Protein AF-A0A1W0VVY4-F1 (afdb_monomer)

pLDDT: mean 79.9, std 22.39, range [35.25, 98.44]

Organism: Sorghum bicolor (NCBI:txid4558)

Solvent-accessible surface area (backbone atoms only — not comparable to full-atom values): 7361 Å² total; per-residue (Å²): 143,82,83,83,89,84,80,91,79,93,81,80,85,81,74,81,81,76,71,79,76,72,82,81,82,67,79,64,72,78,71,79,86,64,50,77,65,40,47,51,32,36,49,55,25,51,52,51,43,51,53,52,48,52,56,53,73,73,50,52,73,67,59,53,50,46,54,27,50,75,69,72,40,50,92,72,63,43,84,92,48,42,68,48,37,52,50,26,55,41,36,74,76,35,56,52,41,92,82,72,56,80,62,49,68,63,26,41,60,71,49,63,81,73,116

Sequence (115 aa):
MEDAGEKIDVGEKITPSISPANPQQQQRKKRKDFTPAEWRAAMVFIWAAIDDYREYAAMTEEEVEEEYRRAGKIDKYDPEMELKKRYARVAKKHPPPDGYDPKLEEYLKLIEDED

Secondary structure (DSSP, 8-state):
------------------PPP-GGG----------HHHHHHHHHHHHHHHHHHHHHHHS-HHHHHHHHHHTT-GGG--HHHHHHHHHHHHHHHSPPPTTS-TTHHHHHHTTGGG-

Mean predicted aligned error: 13.15 Å

Foldseek 3Di:
DDDDDDDDDDDDDDDPPPPPPDPPPPPPVPQPPDDPVLVVLQVQLVVLLVVLVVVVVVDDPVVVCVVCVVVVNNVLDDPVLVSLLSSLVSCVVRPHDPPPDPCSVVSVVSCPVVD

Structure (mmCIF, N/CA/C/O backbone):
data_AF-A0A1W0VVY4-F1
#
_entry.id   AF-A0A1W0VVY4-F1
#
loop_
_atom_site.group_PDB
_atom_site.id
_atom_site.type_symbol
_atom_site.label_atom_id
_atom_site.label_alt_id
_atom_site.label_comp_id
_atom_site.label_asym_id
_atom_site.label_entity_id
_atom_site.label_seq_id
_atom_site.pdbx_PDB_ins_code
_atom_site.Cartn_x
_atom_site.Cartn_y
_atom_site.Cartn_z
_atom_site.occupancy
_atom_site.B_iso_or_equiv
_atom_site.auth_seq_id
_atom_site.auth_comp_id
_atom_site.auth_asym_id
_atom_site.auth_atom_id
_atom_site.pdbx_PDB_model_num
ATOM 1 N N . MET A 1 1 ? -39.726 48.100 -53.251 1.00 46.91 1 MET A N 1
ATOM 2 C CA . MET A 1 1 ? -39.598 47.200 -54.411 1.00 46.91 1 MET A CA 1
ATOM 3 C C . MET A 1 1 ? -38.268 47.548 -55.045 1.00 46.91 1 MET A C 1
ATOM 5 O O . MET A 1 1 ? -38.233 48.444 -55.866 1.00 46.91 1 MET A O 1
ATOM 9 N N . GLU A 1 2 ? -37.199 46.945 -54.531 1.00 41.66 2 GLU A N 1
ATOM 10 C CA . GLU A 1 2 ? -35.780 47.076 -54.923 1.00 41.66 2 GLU A CA 1
ATOM 11 C C . GLU A 1 2 ? -35.182 45.743 -54.430 1.00 41.66 2 GLU A C 1
ATOM 13 O O . GLU A 1 2 ? -35.354 45.416 -53.257 1.00 41.66 2 GLU A O 1
ATOM 18 N N . ASP A 1 3 ? -34.940 44.729 -55.255 1.00 37.66 3 ASP A N 1
ATOM 19 C CA . ASP A 1 3 ? -33.958 44.514 -56.330 1.00 37.66 3 ASP A CA 1
ATOM 20 C C . ASP A 1 3 ? -32.483 44.442 -55.904 1.00 37.66 3 ASP A C 1
ATOM 22 O O . ASP A 1 3 ? -31.960 45.323 -55.231 1.00 37.66 3 ASP A O 1
ATOM 26 N N . ALA A 1 4 ? -31.881 43.356 -56.400 1.00 41.38 4 ALA A N 1
ATOM 27 C CA . ALA A 1 4 ? -30.476 43.011 -56.586 1.00 41.38 4 ALA A CA 1
ATOM 28 C C . ALA A 1 4 ? -29.551 42.854 -55.368 1.00 41.38 4 ALA A C 1
ATOM 30 O O . ALA A 1 4 ? -29.258 43.767 -54.606 1.00 41.38 4 ALA A O 1
ATOM 31 N N . GLY A 1 5 ? -29.029 41.629 -55.264 1.00 38.78 5 GLY A N 1
ATOM 32 C CA . GLY A 1 5 ? -28.006 41.229 -54.316 1.00 38.78 5 GLY A CA 1
ATOM 33 C C . GLY A 1 5 ? -26.614 41.766 -54.631 1.00 38.78 5 GLY A C 1
ATOM 34 O O . GLY A 1 5 ? -26.279 42.074 -55.771 1.00 38.78 5 GLY A O 1
ATOM 35 N N . GLU A 1 6 ? -25.777 41.742 -53.601 1.00 38.16 6 GLU A N 1
ATOM 36 C CA . GLU A 1 6 ? -24.340 41.939 -53.712 1.00 38.16 6 GLU A CA 1
ATOM 37 C C . GLU A 1 6 ? -23.609 40.738 -53.108 1.00 38.16 6 GLU A C 1
ATOM 39 O O . GLU A 1 6 ? -24.026 40.130 -52.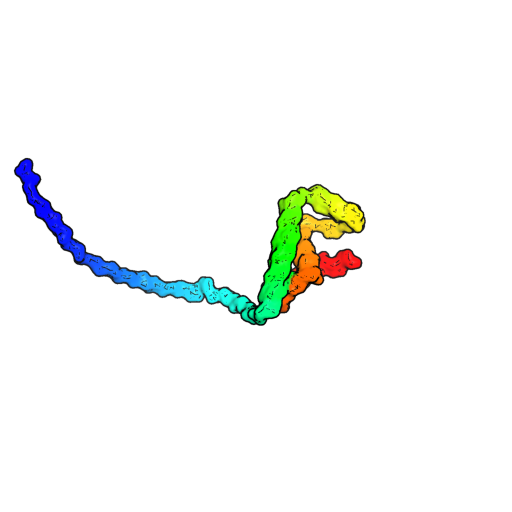119 1.00 38.16 6 GLU A O 1
ATOM 44 N N . LYS A 1 7 ? -22.555 40.348 -53.814 1.00 44.44 7 LYS A N 1
ATOM 45 C CA . LYS A 1 7 ? -21.804 39.114 -53.675 1.00 44.44 7 LYS A CA 1
ATOM 46 C C . LYS A 1 7 ? -20.669 39.303 -52.674 1.00 44.44 7 LYS A C 1
ATOM 48 O O . LYS A 1 7 ? -20.009 40.331 -52.640 1.00 44.44 7 LYS A O 1
ATOM 53 N N . ILE A 1 8 ? -20.442 38.236 -51.923 1.00 41.84 8 ILE A N 1
ATOM 54 C CA . ILE A 1 8 ? -19.218 37.872 -51.211 1.00 41.84 8 ILE A CA 1
ATOM 55 C C . ILE A 1 8 ? -17.924 38.279 -51.945 1.00 41.84 8 ILE A C 1
ATOM 57 O O . ILE A 1 8 ? -17.667 37.805 -53.049 1.00 41.84 8 ILE A O 1
ATOM 61 N N . ASP A 1 9 ? -17.074 39.052 -51.266 1.00 36.78 9 ASP A N 1
ATOM 62 C CA . ASP A 1 9 ? -15.627 39.097 -51.496 1.00 36.78 9 ASP A CA 1
ATOM 63 C C . ASP A 1 9 ? -14.931 38.812 -50.155 1.00 36.78 9 ASP A C 1
ATOM 65 O O . ASP A 1 9 ? -14.931 39.622 -49.228 1.00 36.78 9 ASP A O 1
ATOM 69 N N . VAL A 1 10 ? -14.444 37.578 -50.008 1.00 39.69 10 VAL A N 1
ATOM 70 C CA . VAL A 1 10 ? -13.685 37.117 -48.841 1.00 39.69 10 VAL A CA 1
ATOM 71 C C . VAL A 1 10 ? -12.225 37.446 -49.099 1.00 39.69 10 VAL A C 1
ATOM 73 O O . VAL A 1 10 ? -11.512 36.707 -49.775 1.00 39.69 10 VAL A O 1
ATOM 76 N N . GLY A 1 11 ? -11.784 38.558 -48.528 1.00 39.84 11 GLY A N 1
ATOM 77 C CA . GLY A 1 11 ? -10.390 38.957 -48.501 1.00 39.84 11 GLY A CA 1
ATOM 78 C C . GLY A 1 11 ? -9.963 39.347 -47.097 1.00 39.84 11 GLY A C 1
ATOM 79 O O . GLY A 1 11 ? -9.815 40.528 -46.831 1.00 39.84 11 GLY A O 1
ATOM 80 N N . GLU A 1 12 ? -9.683 38.386 -46.211 1.00 37.66 12 GLU A N 1
ATOM 81 C CA . GLU A 1 12 ? -8.706 38.648 -45.150 1.00 37.66 12 GLU A CA 1
ATOM 82 C C . GLU A 1 12 ? -7.974 37.379 -44.712 1.00 37.66 12 GLU A C 1
ATOM 84 O O . GLU A 1 12 ? -8.540 36.319 -44.449 1.00 37.66 12 GLU A O 1
ATOM 89 N N . LYS A 1 13 ? -6.651 37.502 -44.719 1.00 41.22 13 LYS A N 1
ATOM 90 C CA . LYS A 1 13 ? -5.674 36.442 -44.535 1.00 41.22 13 LYS A CA 1
ATOM 91 C C . LYS A 1 13 ? -5.492 36.251 -43.034 1.00 41.22 13 LYS A C 1
ATOM 93 O O . LYS A 1 13 ? -4.799 37.041 -42.402 1.00 41.22 13 LYS A O 1
ATOM 98 N N . ILE A 1 14 ? -6.091 35.207 -42.469 1.00 42.34 14 ILE A N 1
ATOM 99 C CA . ILE A 1 14 ? -5.849 34.831 -41.075 1.00 42.34 14 ILE A CA 1
ATOM 100 C C . ILE A 1 14 ? -4.457 34.198 -41.009 1.00 42.34 14 ILE A C 1
ATOM 102 O O . ILE A 1 14 ? -4.261 33.026 -41.330 1.00 42.34 14 ILE A O 1
ATOM 106 N N . THR A 1 15 ? -3.465 34.993 -40.629 1.00 43.12 15 THR A N 1
ATOM 107 C CA . THR A 1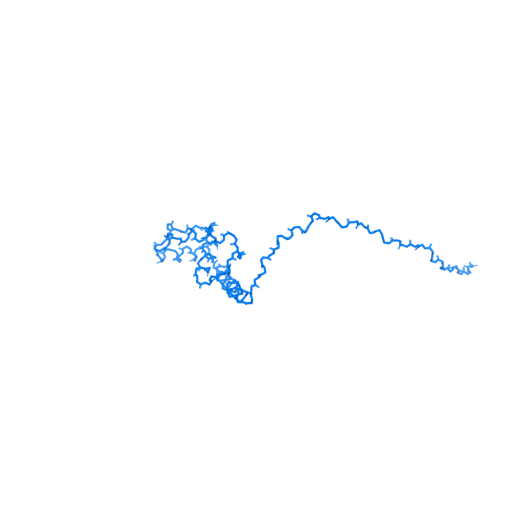 15 ? -2.188 34.476 -40.146 1.00 43.12 15 THR A CA 1
ATOM 108 C C . THR A 1 15 ? -2.454 33.716 -38.841 1.00 43.12 15 THR A C 1
ATOM 110 O O . THR A 1 15 ? -3.041 34.283 -37.916 1.00 43.12 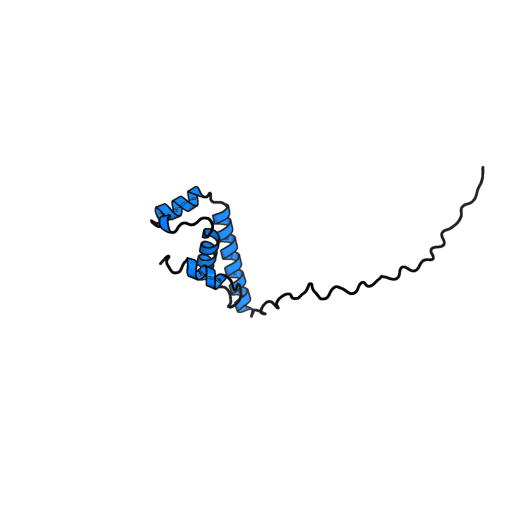15 THR A O 1
ATOM 113 N N . PRO A 1 16 ? -2.057 32.438 -38.696 1.00 42.06 16 PRO A N 1
ATOM 114 C CA . PRO A 1 16 ? -2.054 31.831 -37.380 1.00 42.06 16 PRO A CA 1
ATOM 115 C C . PRO A 1 16 ? -0.952 32.516 -36.571 1.00 42.06 16 PRO A C 1
ATOM 117 O O . PRO A 1 16 ? 0.237 32.339 -36.833 1.00 42.06 16 PRO A O 1
ATOM 120 N N . SER A 1 17 ? -1.362 33.335 -35.604 1.00 35.25 17 SER A N 1
ATOM 121 C CA . SER A 1 17 ? -0.509 33.793 -34.513 1.00 35.25 17 SER A CA 1
ATOM 122 C C . SER A 1 17 ? 0.016 32.557 -33.781 1.00 35.25 17 SER A C 1
ATOM 124 O O . SER A 1 17 ? -0.661 31.963 -32.940 1.00 35.25 17 SER A O 1
ATOM 126 N N . ILE A 1 18 ? 1.218 32.121 -34.158 1.00 47.12 18 ILE A N 1
ATOM 127 C CA . ILE A 1 18 ? 1.984 31.126 -33.419 1.00 47.12 18 ILE A CA 1
ATOM 128 C C . ILE A 1 18 ? 2.444 31.844 -32.157 1.00 47.12 18 ILE A C 1
ATOM 130 O O . ILE A 1 18 ? 3.496 32.479 -32.120 1.00 47.12 18 ILE A O 1
ATOM 134 N N . SER A 1 19 ? 1.619 31.773 -31.118 1.00 50.69 19 SER A N 1
ATOM 135 C CA . SER A 1 19 ? 2.097 32.037 -29.769 1.00 50.69 19 SER A CA 1
ATOM 136 C C . SER A 1 19 ? 3.220 31.034 -29.495 1.00 50.69 19 SER A C 1
ATOM 138 O O . SER A 1 19 ? 2.982 29.829 -29.637 1.00 50.69 19 SER A O 1
ATOM 140 N N . PRO A 1 20 ? 4.446 31.465 -29.150 1.00 43.91 20 PRO A N 1
ATOM 141 C CA . PRO A 1 20 ? 5.482 30.522 -28.776 1.00 43.91 20 PRO A CA 1
ATOM 142 C C . PRO A 1 20 ? 5.004 29.784 -27.525 1.00 43.91 20 PRO A C 1
ATOM 144 O O . PRO A 1 20 ? 4.739 30.390 -26.486 1.00 43.91 20 PRO A O 1
ATOM 147 N N . ALA A 1 21 ? 4.832 28.470 -27.661 1.00 48.91 21 ALA A N 1
ATOM 148 C CA . ALA A 1 21 ? 4.456 27.594 -26.568 1.00 48.91 21 ALA A CA 1
ATOM 149 C C . ALA A 1 21 ? 5.406 27.825 -25.385 1.00 48.91 21 ALA A C 1
ATOM 151 O O . ALA A 1 21 ? 6.626 27.750 -25.527 1.00 48.91 21 ALA A O 1
ATOM 152 N N . ASN A 1 22 ? 4.821 28.127 -24.227 1.00 50.62 22 ASN A N 1
ATOM 153 C CA . ASN A 1 22 ? 5.524 28.384 -22.981 1.00 50.62 22 ASN A CA 1
ATOM 154 C C . ASN A 1 22 ? 6.430 27.176 -22.629 1.00 50.62 22 ASN A C 1
ATOM 156 O O . ASN A 1 22 ? 5.901 26.096 -22.353 1.00 50.62 22 ASN A O 1
ATOM 160 N N . PRO A 1 23 ? 7.772 27.309 -22.603 1.00 47.72 23 PRO A N 1
ATOM 161 C CA . PRO A 1 23 ? 8.685 26.186 -22.341 1.00 47.72 23 PRO A CA 1
ATOM 162 C C . PRO A 1 23 ? 8.582 25.606 -20.919 1.00 47.72 23 PRO A C 1
ATOM 164 O O . PRO A 1 23 ? 9.193 24.583 -20.618 1.00 47.72 23 PRO A O 1
ATOM 167 N N . GLN A 1 24 ? 7.827 26.250 -20.023 1.00 46.78 24 GLN A N 1
ATOM 168 C CA . GLN A 1 24 ? 7.821 25.946 -18.589 1.00 46.78 24 GLN A CA 1
ATOM 169 C C . GLN A 1 24 ? 6.860 24.830 -18.145 1.00 46.78 24 GLN A C 1
ATOM 171 O O . GLN A 1 24 ? 6.895 24.456 -16.978 1.00 46.78 24 GLN A O 1
ATOM 176 N N . GLN A 1 25 ? 6.041 24.239 -19.026 1.00 52.12 25 GLN A N 1
ATOM 177 C CA . GLN A 1 25 ? 5.076 23.196 -18.615 1.00 52.12 25 GLN A CA 1
ATOM 178 C C . GLN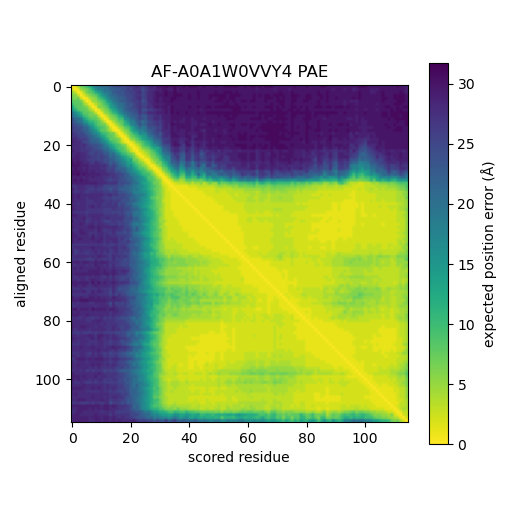 A 1 25 ? 5.500 21.739 -18.857 1.00 52.12 25 GLN A C 1
ATOM 180 O O . GLN A 1 25 ? 4.732 20.826 -18.561 1.00 52.12 25 GLN A O 1
ATOM 185 N N . GLN A 1 26 ? 6.708 21.462 -19.353 1.00 47.34 26 GLN A N 1
ATOM 186 C CA . GLN A 1 26 ? 7.131 20.073 -19.587 1.00 47.34 26 GLN A CA 1
ATOM 187 C C . GLN A 1 26 ? 8.535 19.765 -19.074 1.00 47.34 26 GLN A C 1
ATOM 189 O O . GLN A 1 26 ? 9.299 19.053 -19.714 1.00 47.34 26 GLN A O 1
ATOM 194 N N . GLN A 1 27 ? 8.837 20.145 -17.832 1.00 44.91 27 GLN A N 1
ATOM 195 C CA . GLN A 1 27 ? 9.669 19.259 -17.013 1.00 44.91 27 GLN A CA 1
ATOM 196 C C . GLN A 1 27 ? 8.805 18.089 -16.520 1.00 44.91 27 GLN A C 1
ATOM 198 O O . GLN A 1 27 ? 8.584 17.898 -15.327 1.00 44.91 27 GLN A O 1
ATOM 203 N N . ARG A 1 28 ? 8.299 17.269 -17.453 1.00 48.38 28 ARG A N 1
ATOM 204 C CA . ARG A 1 28 ? 7.948 15.890 -17.113 1.00 48.38 28 ARG A CA 1
ATOM 205 C C . ARG A 1 28 ? 9.283 15.284 -16.705 1.00 48.38 28 ARG A C 1
ATOM 207 O O . ARG A 1 28 ? 10.109 15.031 -17.580 1.00 48.38 28 ARG A O 1
ATOM 214 N N . LYS A 1 29 ? 9.547 15.146 -15.398 1.00 52.91 29 LYS A N 1
ATOM 215 C CA . LYS A 1 29 ? 10.646 14.302 -14.906 1.00 52.91 29 LYS A CA 1
ATOM 216 C C . LYS A 1 29 ? 10.606 13.047 -15.772 1.00 52.91 29 LYS A C 1
ATOM 218 O O . LYS A 1 29 ? 9.555 12.404 -15.807 1.00 52.91 29 LYS A O 1
ATOM 223 N N . LYS A 1 30 ? 11.657 12.800 -16.566 1.00 50.03 30 LYS A N 1
ATOM 224 C CA . LYS A 1 30 ? 11.721 11.639 -17.460 1.00 50.03 30 LYS A CA 1
ATOM 225 C C . LYS A 1 30 ? 11.365 10.437 -16.594 1.00 50.03 30 LYS A C 1
ATOM 227 O O . LYS A 1 30 ? 12.103 10.140 -15.656 1.00 50.03 30 LYS A O 1
ATOM 232 N N . ARG A 1 31 ? 10.187 9.840 -16.811 1.00 58.38 31 ARG A N 1
ATOM 233 C CA . ARG A 1 31 ? 9.846 8.588 -16.135 1.00 58.38 31 ARG A CA 1
ATOM 234 C C . ARG A 1 31 ? 10.965 7.627 -16.517 1.00 58.38 31 ARG A C 1
ATOM 236 O O . ARG A 1 31 ? 11.345 7.603 -17.685 1.00 58.38 31 ARG A O 1
ATOM 243 N N . LYS A 1 32 ? 11.550 6.946 -15.531 1.00 69.06 32 LYS A N 1
ATOM 244 C CA . LYS A 1 32 ? 12.572 5.931 -15.785 1.00 69.06 32 LYS A CA 1
ATOM 245 C C . LYS A 1 32 ? 12.005 4.971 -16.833 1.00 69.06 32 LYS A C 1
ATOM 247 O O . LYS A 1 32 ? 10.881 4.496 -16.670 1.00 69.06 32 LYS A O 1
ATOM 252 N N . ASP A 1 33 ? 12.740 4.757 -17.918 1.00 82.12 33 ASP A N 1
ATOM 253 C CA . ASP A 1 33 ? 12.346 3.777 -18.921 1.00 82.12 33 ASP A CA 1
ATOM 254 C C . ASP A 1 33 ? 12.515 2.393 -18.294 1.00 82.12 33 ASP A C 1
ATOM 256 O O . ASP A 1 33 ? 13.633 1.942 -18.041 1.00 82.12 33 ASP A O 1
ATOM 260 N N . PHE A 1 34 ? 11.394 1.753 -17.970 1.00 86.06 34 PHE A N 1
ATOM 261 C CA . PHE A 1 34 ? 11.393 0.408 -17.417 1.00 86.06 34 PHE A CA 1
ATOM 262 C C . PHE A 1 34 ? 11.663 -0.620 -18.510 1.00 86.06 34 PHE A C 1
ATOM 264 O O . PHE A 1 34 ? 11.115 -0.554 -19.613 1.00 86.06 34 PHE A O 1
ATOM 271 N N . THR A 1 35 ? 12.471 -1.623 -18.179 1.00 94.00 35 THR A N 1
ATOM 272 C CA . THR A 1 35 ? 12.593 -2.834 -18.989 1.00 94.00 35 THR A CA 1
ATOM 273 C C . THR A 1 35 ? 11.232 -3.535 -19.108 1.00 94.00 35 THR A C 1
ATOM 275 O O . THR A 1 35 ? 10.361 -3.366 -18.251 1.00 94.00 35 THR A O 1
ATOM 278 N N . PRO A 1 36 ? 11.019 -4.402 -20.116 1.00 94.88 36 PRO A N 1
ATOM 279 C CA . PRO A 1 36 ? 9.771 -5.159 -20.224 1.00 94.88 36 PRO A CA 1
ATOM 280 C C . PRO A 1 36 ? 9.440 -6.001 -18.979 1.00 94.88 36 PRO A C 1
ATOM 282 O O . PRO A 1 36 ? 8.270 -6.247 -18.695 1.00 94.88 36 PRO A O 1
ATOM 285 N N . ALA A 1 37 ? 10.456 -6.460 -18.240 1.00 94.88 37 ALA A N 1
ATOM 286 C CA . ALA A 1 37 ? 10.269 -7.202 -16.995 1.00 94.88 37 ALA A CA 1
ATOM 287 C C . ALA A 1 37 ? 9.814 -6.288 -15.851 1.00 94.88 37 ALA A C 1
ATOM 289 O O . ALA A 1 37 ? 8.819 -6.594 -15.196 1.00 94.88 37 ALA A O 1
ATOM 290 N N . GLU A 1 38 ? 10.479 -5.147 -15.670 1.00 95.44 38 GLU A N 1
ATOM 291 C CA . GLU A 1 38 ? 10.056 -4.122 -14.713 1.00 95.44 38 GLU A CA 1
ATOM 292 C C . GLU A 1 38 ? 8.639 -3.633 -15.034 1.00 95.44 38 GLU A C 1
ATOM 294 O O . GLU A 1 38 ? 7.817 -3.479 -14.137 1.00 95.44 38 GLU A O 1
ATOM 299 N N . TRP A 1 39 ? 8.286 -3.483 -16.312 1.00 94.38 39 TRP A N 1
ATOM 300 C CA . TRP A 1 39 ? 6.942 -3.050 -16.675 1.00 94.38 39 TRP A CA 1
ATOM 301 C C . TRP A 1 39 ? 5.859 -4.068 -16.312 1.00 94.38 39 TRP A C 1
ATOM 303 O O . TRP A 1 39 ? 4.789 -3.692 -15.833 1.00 94.38 39 TRP A O 1
ATOM 313 N N . ARG A 1 40 ? 6.153 -5.368 -16.439 1.00 96.25 40 ARG A N 1
ATOM 314 C CA . ARG A 1 40 ? 5.269 -6.424 -15.926 1.00 96.25 40 ARG A CA 1
ATOM 315 C C . ARG A 1 40 ? 5.141 -6.370 -14.404 1.00 96.25 40 ARG A C 1
ATOM 317 O O . ARG A 1 40 ? 4.022 -6.456 -13.910 1.00 96.25 40 ARG A O 1
ATOM 324 N N . ALA A 1 41 ? 6.245 -6.193 -13.677 1.00 96.75 41 ALA A N 1
ATOM 325 C CA . ALA A 1 41 ? 6.214 -6.065 -12.219 1.00 96.75 41 ALA A CA 1
ATOM 326 C C . ALA A 1 41 ? 5.389 -4.845 -11.770 1.00 96.75 41 ALA A C 1
ATOM 328 O O . ALA A 1 41 ? 4.535 -4.969 -10.896 1.00 96.75 41 ALA A O 1
ATOM 329 N N . ALA A 1 42 ? 5.556 -3.698 -12.437 1.00 95.88 4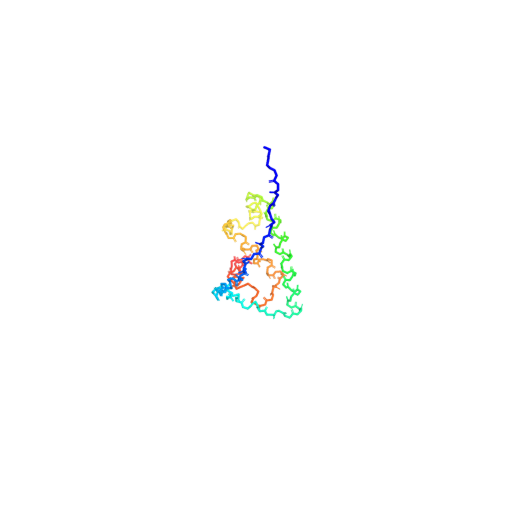2 ALA A N 1
ATOM 330 C CA . ALA A 1 42 ? 4.762 -2.499 -12.179 1.00 95.88 42 ALA A CA 1
ATOM 331 C C . ALA A 1 42 ? 3.266 -2.739 -12.422 1.00 95.88 42 ALA A C 1
ATOM 333 O O . ALA A 1 42 ? 2.448 -2.320 -11.612 1.00 95.88 42 ALA A O 1
ATOM 334 N N . MET A 1 43 ? 2.896 -3.437 -13.503 1.00 97.06 43 MET A N 1
ATOM 335 C CA . MET A 1 43 ? 1.494 -3.785 -13.763 1.00 97.06 43 MET A CA 1
ATOM 336 C C . MET A 1 43 ? 0.916 -4.695 -12.679 1.00 97.06 43 MET A C 1
ATOM 338 O O . MET A 1 43 ? -0.179 -4.425 -12.201 1.00 97.06 43 MET A O 1
ATOM 342 N N . VAL A 1 44 ? 1.640 -5.740 -12.265 1.00 98.19 44 VAL A N 1
ATOM 343 C CA . VAL A 1 44 ? 1.195 -6.635 -11.181 1.00 98.19 44 VAL A CA 1
ATOM 344 C C . VAL A 1 44 ? 0.961 -5.847 -9.894 1.00 98.19 44 VAL A C 1
ATOM 346 O O . VAL A 1 44 ? -0.087 -5.996 -9.272 1.00 98.19 44 VAL A O 1
ATOM 349 N N . PHE A 1 45 ? 1.895 -4.964 -9.537 1.00 98.12 45 PHE A N 1
ATOM 350 C CA . PHE A 1 45 ? 1.750 -4.087 -8.381 1.00 98.12 45 PHE A CA 1
ATOM 351 C C . PHE A 1 45 ? 0.545 -3.142 -8.503 1.00 98.12 45 PHE A C 1
ATOM 353 O O . PHE A 1 45 ? -0.250 -3.053 -7.573 1.00 98.12 45 PHE A O 1
ATOM 360 N N . ILE A 1 46 ? 0.372 -2.470 -9.649 1.00 97.44 46 ILE A N 1
ATOM 361 C CA . ILE A 1 46 ? -0.749 -1.547 -9.887 1.00 97.44 46 ILE A CA 1
ATOM 362 C C . ILE A 1 46 ? -2.089 -2.264 -9.737 1.00 97.44 46 ILE A C 1
ATOM 364 O O . ILE A 1 46 ? -2.978 -1.740 -9.073 1.00 97.44 46 ILE A O 1
ATOM 368 N N . TRP A 1 47 ? -2.243 -3.449 -10.330 1.00 98.44 47 TRP A N 1
ATOM 369 C CA . TRP A 1 47 ? -3.486 -4.210 -10.216 1.00 98.44 47 TRP A CA 1
ATOM 370 C C . TRP A 1 47 ? -3.759 -4.630 -8.775 1.00 98.44 47 TRP A C 1
ATOM 372 O O . TRP A 1 47 ? -4.858 -4.395 -8.287 1.00 98.44 47 TRP A O 1
ATOM 382 N N . ALA A 1 48 ? -2.748 -5.139 -8.068 1.00 98.44 48 ALA A N 1
ATOM 383 C CA . ALA A 1 48 ? -2.891 -5.497 -6.661 1.00 98.44 48 ALA A CA 1
ATOM 384 C C . ALA A 1 48 ? -3.251 -4.284 -5.783 1.00 98.44 48 ALA A C 1
ATOM 386 O O . ALA A 1 48 ? -4.094 -4.397 -4.901 1.00 98.44 48 ALA A O 1
ATOM 387 N N . ALA A 1 49 ? -2.663 -3.113 -6.047 1.00 98.00 49 ALA A N 1
ATOM 388 C CA . ALA A 1 49 ? -2.961 -1.888 -5.307 1.00 98.00 49 ALA A CA 1
ATOM 389 C C . ALA A 1 49 ? -4.373 -1.363 -5.600 1.00 98.00 49 ALA A C 1
ATOM 391 O O . ALA A 1 49 ? -5.035 -0.852 -4.701 1.00 98.00 49 ALA A O 1
ATOM 392 N N . ILE A 1 50 ? -4.845 -1.488 -6.845 1.00 98.00 50 ILE A N 1
ATOM 393 C CA . ILE A 1 50 ? -6.219 -1.133 -7.220 1.00 98.00 50 ILE A CA 1
ATOM 394 C C . ILE A 1 50 ? -7.218 -2.073 -6.549 1.00 98.00 50 ILE A C 1
ATOM 396 O O . ILE A 1 50 ? -8.241 -1.599 -6.059 1.00 98.00 50 ILE A O 1
ATOM 400 N N . ASP A 1 51 ? -6.949 -3.376 -6.543 1.00 98.38 51 ASP A N 1
ATOM 401 C CA . ASP A 1 51 ? -7.855 -4.356 -5.949 1.00 98.38 51 ASP A CA 1
ATOM 402 C C . ASP A 1 51 ? -7.929 -4.194 -4.424 1.00 98.38 51 ASP A C 1
ATOM 404 O O . ASP A 1 51 ? -9.032 -4.105 -3.889 1.00 98.38 51 ASP A O 1
ATOM 408 N N . ASP A 1 52 ? -6.791 -4.015 -3.744 1.00 98.00 52 ASP A N 1
ATOM 409 C CA . ASP A 1 52 ? -6.747 -3.711 -2.305 1.00 98.00 52 ASP A CA 1
ATOM 410 C C . ASP A 1 52 ? -7.456 -2.384 -1.976 1.00 98.00 52 ASP A C 1
ATOM 412 O O . 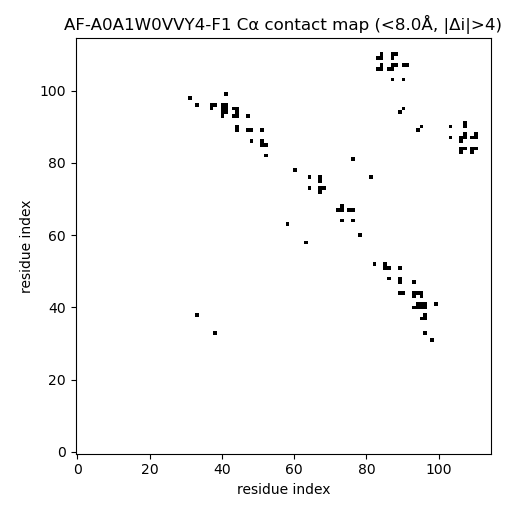ASP A 1 52 ? -8.273 -2.315 -1.056 1.00 98.00 52 ASP A O 1
ATOM 416 N N . TYR A 1 53 ? -7.236 -1.337 -2.782 1.00 96.81 53 TYR A N 1
ATOM 417 C CA . TYR A 1 53 ? -7.933 -0.063 -2.606 1.00 96.81 53 TYR A CA 1
ATOM 418 C C . TYR A 1 53 ? -9.447 -0.193 -2.791 1.00 96.81 53 TYR A C 1
ATOM 420 O O . TYR A 1 53 ? -10.202 0.454 -2.073 1.00 96.81 53 TYR A O 1
ATOM 428 N N . ARG A 1 54 ? -9.912 -1.003 -3.748 1.00 97.50 54 ARG A N 1
ATOM 429 C CA . ARG A 1 54 ? -11.348 -1.235 -3.966 1.00 97.50 54 ARG A CA 1
ATOM 430 C C . ARG A 1 54 ? -11.989 -1.951 -2.789 1.00 97.50 54 ARG A C 1
ATOM 432 O O . ARG A 1 54 ? -13.098 -1.586 -2.417 1.00 97.50 54 ARG A O 1
ATOM 439 N N . GLU A 1 55 ? -11.301 -2.940 -2.228 1.00 96.12 55 GLU A N 1
ATOM 440 C CA . GLU A 1 55 ? -11.745 -3.630 -1.020 1.00 96.12 55 GLU A CA 1
ATOM 441 C C . GLU A 1 55 ? -11.832 -2.645 0.151 1.00 96.12 55 GLU A C 1
ATOM 443 O O . GLU A 1 55 ? -12.882 -2.523 0.773 1.00 96.12 55 GLU A O 1
ATOM 448 N N . TYR A 1 56 ? -10.785 -1.845 0.372 1.00 95.06 56 TYR A N 1
ATOM 449 C CA . TYR A 1 56 ? -10.776 -0.813 1.410 1.00 95.06 56 TYR A CA 1
ATOM 450 C C . TYR A 1 56 ? -11.862 0.253 1.220 1.00 95.06 56 TYR A C 1
ATOM 452 O O . TYR A 1 56 ? -12.563 0.593 2.163 1.00 95.06 56 TYR A O 1
ATOM 460 N N . ALA A 1 57 ? -12.042 0.763 0.001 1.00 94.56 57 ALA A N 1
ATOM 461 C CA . ALA A 1 57 ? -13.038 1.788 -0.304 1.00 94.56 57 ALA A CA 1
ATOM 462 C C . ALA A 1 57 ? -14.487 1.285 -0.180 1.00 94.56 57 ALA A C 1
ATOM 464 O O . ALA A 1 57 ? -15.407 2.100 -0.118 1.00 94.56 57 ALA A O 1
ATOM 465 N N . ALA A 1 58 ? -14.695 -0.035 -0.181 1.00 96.31 58 ALA A N 1
ATOM 466 C CA . ALA A 1 58 ? -15.989 -0.649 0.086 1.00 96.31 58 ALA A CA 1
ATOM 467 C C . ALA A 1 58 ? -16.258 -0.851 1.588 1.00 96.31 58 ALA A C 1
ATOM 469 O O . ALA A 1 58 ? -17.412 -1.074 1.949 1.00 96.31 58 ALA A O 1
ATOM 470 N N . MET A 1 59 ? -15.228 -0.767 2.438 1.00 93.44 59 MET A N 1
ATOM 471 C CA . MET A 1 59 ? -15.347 -0.901 3.888 1.00 93.44 59 MET A CA 1
ATOM 472 C C . MET A 1 59 ? -15.640 0.439 4.564 1.00 93.44 59 MET A C 1
ATOM 474 O O . MET A 1 59 ? -15.187 1.508 4.149 1.00 93.44 59 MET A O 1
ATOM 478 N N . THR A 1 60 ? -16.396 0.366 5.649 1.00 95.12 60 THR A N 1
ATOM 479 C CA . THR A 1 60 ? -16.589 1.457 6.601 1.00 95.12 60 THR A CA 1
ATOM 480 C C . THR A 1 60 ? -15.409 1.553 7.569 1.00 95.12 60 THR A C 1
ATOM 482 O O . THR A 1 60 ? -14.676 0.590 7.786 1.00 95.12 60 THR A O 1
ATOM 485 N N . GLU A 1 61 ? -15.233 2.719 8.190 1.00 91.94 61 GLU A N 1
ATOM 486 C CA . GLU A 1 61 ? -14.200 2.925 9.215 1.00 91.94 61 GLU A CA 1
ATOM 487 C C . GLU A 1 61 ? -14.348 1.942 10.391 1.00 91.94 61 GLU A C 1
ATOM 489 O O . GLU A 1 61 ? -13.356 1.385 10.851 1.00 91.94 61 GLU A O 1
ATOM 494 N N . GLU A 1 62 ? -15.585 1.650 10.812 1.00 95.00 62 GLU A N 1
ATOM 495 C CA . GLU A 1 62 ? -15.880 0.689 11.884 1.00 95.00 62 GLU A CA 1
ATOM 496 C C . GLU A 1 62 ? -15.458 -0.741 11.519 1.00 95.00 62 GLU A C 1
ATOM 498 O O . GLU A 1 62 ? -14.875 -1.440 12.347 1.00 95.00 62 GLU A O 1
ATOM 503 N N . GLU A 1 63 ? -15.703 -1.172 10.277 1.00 95.88 63 GLU A N 1
ATOM 504 C CA . GLU A 1 63 ? -15.266 -2.490 9.801 1.00 95.88 63 GLU A CA 1
ATOM 505 C C . GLU A 1 63 ? -13.739 -2.601 9.820 1.00 95.88 63 GLU A C 1
ATOM 507 O O . GLU A 1 63 ? -13.203 -3.606 10.288 1.00 95.88 63 GLU A O 1
ATOM 512 N N . VAL A 1 64 ? -13.032 -1.549 9.396 1.00 93.75 64 VAL A N 1
ATOM 513 C CA . VAL A 1 64 ? -11.564 -1.507 9.430 1.00 93.75 64 VAL A CA 1
ATOM 514 C C . VAL A 1 64 ? -11.053 -1.514 10.874 1.00 93.75 64 VAL A C 1
ATOM 516 O O . VAL A 1 64 ? -10.159 -2.295 11.203 1.00 93.75 64 VAL A O 1
ATOM 519 N N . GLU A 1 65 ? -11.629 -0.714 11.774 1.00 95.12 65 GLU A N 1
ATOM 520 C CA . GLU A 1 65 ? -11.304 -0.776 13.205 1.00 95.12 65 GLU A CA 1
ATOM 521 C C . GLU A 1 65 ? -11.527 -2.175 13.789 1.00 95.12 65 GLU A C 1
ATOM 523 O O . GLU A 1 65 ? -10.734 -2.643 14.614 1.00 95.12 65 GLU A O 1
ATOM 528 N N . GLU A 1 66 ? -12.593 -2.865 13.378 1.00 96.00 66 GLU A N 1
ATOM 529 C CA . GLU A 1 66 ? -12.869 -4.224 13.825 1.00 96.00 66 GLU A CA 1
ATOM 530 C C . GLU A 1 66 ? -11.812 -5.217 13.321 1.00 96.00 66 GLU A C 1
ATOM 532 O O . GLU A 1 66 ? -11.390 -6.080 14.098 1.00 96.00 66 GLU A O 1
ATOM 537 N N . GLU A 1 67 ? -11.315 -5.080 12.082 1.00 93.81 67 GLU A N 1
ATOM 538 C CA . GLU A 1 67 ? -10.182 -5.876 11.581 1.00 93.81 67 GLU A CA 1
ATOM 539 C C . GLU A 1 67 ? -8.969 -5.737 12.511 1.00 93.81 67 GLU A C 1
ATOM 541 O O . GLU A 1 67 ? -8.374 -6.733 12.940 1.00 93.81 67 GLU A O 1
ATOM 546 N N . TYR A 1 68 ? -8.645 -4.501 12.894 1.00 93.50 68 TYR A N 1
ATOM 547 C CA . TYR A 1 68 ? -7.536 -4.202 13.797 1.00 93.50 68 TYR A CA 1
ATOM 548 C C . TYR A 1 68 ? -7.772 -4.710 15.221 1.00 93.50 68 TYR A C 1
ATOM 550 O O . TYR A 1 68 ? -6.862 -5.267 15.845 1.00 93.50 68 TYR A O 1
ATOM 558 N N . ARG A 1 69 ? -8.995 -4.577 15.740 1.00 95.12 69 ARG A N 1
ATOM 559 C CA . ARG A 1 69 ? -9.383 -5.102 17.056 1.00 95.12 69 ARG A CA 1
ATOM 560 C C . ARG A 1 69 ? -9.280 -6.625 17.091 1.00 95.12 69 ARG A C 1
ATOM 562 O O . ARG A 1 69 ? -8.731 -7.174 18.044 1.00 95.12 69 ARG A O 1
ATOM 569 N N . ARG A 1 70 ? -9.745 -7.305 16.038 1.00 95.38 70 ARG A N 1
ATOM 570 C CA . ARG A 1 70 ? -9.666 -8.766 15.886 1.00 95.38 70 ARG A CA 1
ATOM 571 C C . ARG A 1 70 ? -8.222 -9.250 15.769 1.00 95.38 70 ARG A C 1
ATOM 573 O O . ARG A 1 70 ? -7.897 -10.308 16.299 1.00 95.38 70 ARG A O 1
ATOM 580 N N . ALA A 1 71 ? -7.357 -8.467 15.128 1.00 92.00 71 ALA A N 1
ATOM 581 C CA . ALA A 1 71 ? -5.923 -8.733 15.052 1.00 92.00 71 ALA A CA 1
ATOM 582 C C . ALA A 1 71 ? -5.165 -8.424 16.359 1.00 92.00 71 ALA A C 1
ATOM 584 O O . ALA A 1 71 ? -3.977 -8.734 16.451 1.00 92.00 71 ALA A O 1
ATOM 585 N N . GLY A 1 72 ? -5.814 -7.808 17.355 1.00 93.00 72 GLY A N 1
ATOM 586 C CA . GLY A 1 72 ? -5.163 -7.352 18.584 1.00 93.00 72 GLY A CA 1
ATOM 587 C C . GLY A 1 72 ? -4.173 -6.205 18.359 1.00 93.00 72 GLY A C 1
ATOM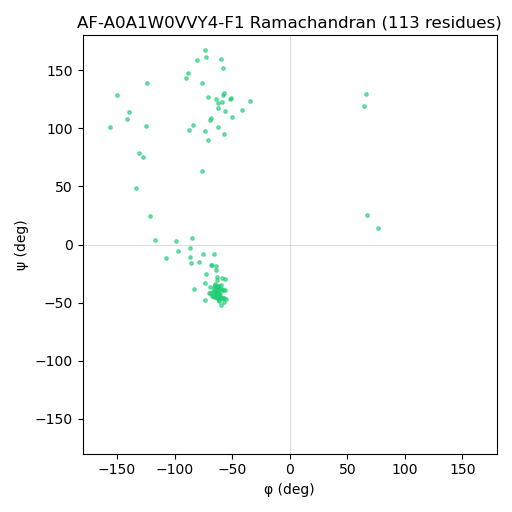 588 O O . GLY A 1 72 ? -3.230 -6.072 19.130 1.00 93.00 72 GLY A O 1
ATOM 589 N N . LYS A 1 73 ? -4.365 -5.411 17.295 1.00 90.62 73 LYS A N 1
ATOM 590 C CA . LYS A 1 73 ? -3.471 -4.323 16.859 1.00 90.62 73 LYS A CA 1
ATOM 591 C C . LYS A 1 73 ? -4.174 -2.961 16.816 1.00 90.62 73 LYS A C 1
ATOM 593 O O . LYS A 1 73 ? -3.781 -2.095 16.041 1.00 90.62 73 LYS A O 1
ATOM 598 N N . ILE A 1 74 ? -5.242 -2.767 17.594 1.00 93.81 74 ILE A N 1
ATOM 599 C CA . ILE A 1 74 ? -6.028 -1.518 17.581 1.00 93.81 74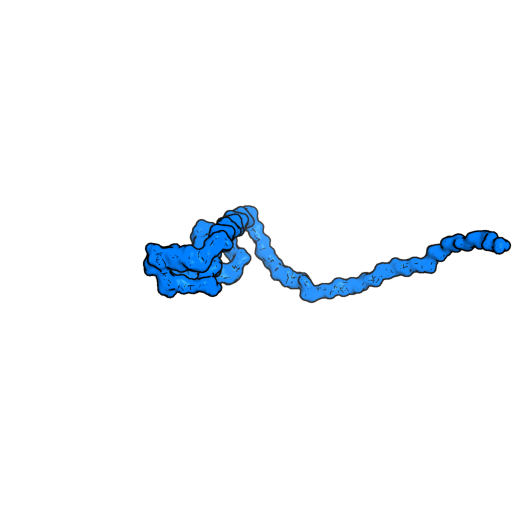 ILE A CA 1
ATOM 600 C C . ILE A 1 74 ? -5.184 -0.281 17.926 1.00 93.81 74 ILE A C 1
ATOM 602 O O . ILE A 1 74 ? -5.438 0.796 17.410 1.00 93.81 74 ILE A O 1
ATOM 606 N N . ASP A 1 75 ? -4.129 -0.447 18.724 1.00 90.81 75 ASP A N 1
ATOM 607 C CA . ASP A 1 75 ? -3.129 0.577 19.044 1.00 90.81 75 ASP A CA 1
ATOM 608 C C . ASP A 1 75 ? -2.317 1.050 17.827 1.00 90.81 75 ASP A C 1
ATOM 610 O O . ASP A 1 75 ? -1.762 2.146 17.841 1.00 90.81 75 ASP A O 1
ATOM 614 N N . LYS A 1 76 ? -2.253 0.231 16.771 1.00 88.50 76 LYS A N 1
ATOM 615 C CA . LYS A 1 76 ? -1.565 0.536 15.511 1.00 88.50 76 LYS A CA 1
ATOM 616 C C . LYS A 1 76 ? -2.511 1.074 14.437 1.00 88.50 76 LYS A C 1
ATOM 618 O O . LYS A 1 76 ? -2.028 1.432 13.356 1.00 88.50 76 LYS A O 1
ATOM 623 N N . TYR A 1 77 ? -3.820 1.102 14.694 1.00 91.94 77 TYR A N 1
ATOM 624 C CA . TYR A 1 77 ? -4.778 1.674 13.759 1.00 91.94 77 TYR A CA 1
ATOM 625 C C . TYR A 1 77 ? -4.635 3.196 13.732 1.00 91.94 77 TYR A C 1
ATOM 627 O O . TYR A 1 77 ? -4.663 3.858 14.766 1.00 91.94 77 TYR A O 1
ATOM 635 N N . ASP A 1 78 ? -4.464 3.735 12.530 1.00 91.94 78 ASP A N 1
ATOM 636 C CA . ASP A 1 78 ? -4.422 5.168 12.274 1.00 91.94 78 ASP A CA 1
ATOM 637 C C . ASP A 1 78 ? -5.153 5.421 10.947 1.00 91.94 78 ASP A C 1
ATOM 639 O O . ASP A 1 78 ? -4.614 5.062 9.892 1.00 91.94 78 ASP A O 1
ATOM 643 N N . PRO A 1 79 ? -6.361 6.011 10.968 1.00 91.19 79 PRO A N 1
ATOM 644 C CA . PRO A 1 79 ? -7.159 6.211 9.762 1.00 91.19 79 PRO A CA 1
ATOM 645 C C . PRO A 1 79 ? -6.478 7.149 8.755 1.00 91.19 79 PRO A C 1
ATOM 647 O O . PRO A 1 79 ? -6.635 6.968 7.545 1.00 91.19 79 PRO A O 1
ATOM 650 N N . GLU A 1 80 ? -5.668 8.114 9.210 1.00 92.50 80 GLU A N 1
ATOM 651 C CA . GLU A 1 80 ? -4.964 9.048 8.322 1.00 92.50 80 GLU A CA 1
ATOM 652 C C . GLU A 1 80 ? -3.799 8.371 7.581 1.00 92.50 80 GLU A C 1
ATOM 654 O O . GLU A 1 80 ? -3.395 8.796 6.489 1.00 92.50 80 GLU A O 1
ATOM 659 N N . MET A 1 81 ? -3.260 7.297 8.160 1.00 92.62 81 MET A N 1
ATOM 660 C CA . MET A 1 81 ? -2.106 6.566 7.635 1.00 92.62 81 MET A CA 1
ATO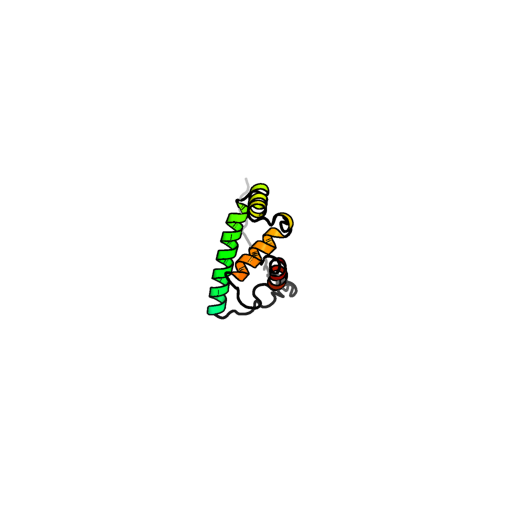M 661 C C . MET A 1 81 ? -2.468 5.202 7.042 1.00 92.62 81 MET A C 1
ATOM 663 O O . MET A 1 81 ? -1.644 4.619 6.331 1.00 92.62 81 MET A O 1
ATOM 667 N N . GLU A 1 82 ? -3.692 4.715 7.252 1.00 94.38 82 GLU A N 1
ATOM 668 C CA . GLU A 1 82 ? -4.121 3.369 6.865 1.00 94.38 82 GLU A CA 1
ATOM 669 C C . GLU A 1 82 ? -3.937 3.104 5.373 1.00 94.38 82 GLU A C 1
ATOM 671 O O . GLU A 1 82 ? -3.354 2.093 4.981 1.00 94.38 82 GLU A O 1
ATOM 676 N N . LEU A 1 83 ? -4.342 4.048 4.521 1.00 94.75 83 LEU A N 1
ATOM 677 C CA . LEU A 1 83 ? -4.196 3.889 3.076 1.00 94.75 83 LEU A CA 1
ATOM 678 C C . LEU A 1 83 ? -2.720 3.749 2.653 1.00 94.75 83 LEU A C 1
ATOM 680 O O . LEU A 1 83 ? -2.400 2.974 1.751 1.00 94.75 83 LEU A O 1
ATOM 684 N N . LYS A 1 84 ? -1.801 4.461 3.323 1.00 95.88 84 LYS A N 1
ATOM 685 C CA . LYS A 1 84 ? -0.354 4.350 3.061 1.00 95.88 84 LYS A CA 1
ATOM 686 C C . LYS A 1 84 ? 0.182 2.998 3.526 1.00 95.88 84 LYS A C 1
ATOM 688 O O . LYS A 1 84 ? 0.957 2.377 2.800 1.00 95.88 84 LYS A O 1
ATOM 693 N N . LYS A 1 85 ? -0.253 2.521 4.699 1.00 94.75 85 LYS A N 1
ATOM 694 C CA . LYS A 1 85 ? 0.111 1.198 5.230 1.00 94.75 85 LYS A CA 1
ATOM 695 C C . LYS A 1 85 ? -0.374 0.077 4.319 1.00 94.75 85 LYS A C 1
ATOM 697 O O . LYS A 1 85 ? 0.406 -0.806 3.974 1.00 94.75 85 LYS A O 1
ATOM 702 N N . ARG A 1 86 ? -1.623 0.134 3.853 1.00 95.69 86 ARG A N 1
ATOM 703 C CA . ARG A 1 86 ? -2.175 -0.819 2.878 1.00 95.69 86 ARG A CA 1
ATOM 704 C C . ARG A 1 86 ? -1.361 -0.859 1.592 1.00 95.69 86 ARG A C 1
ATOM 706 O O . ARG A 1 86 ? -0.878 -1.920 1.202 1.00 95.69 86 ARG A O 1
ATOM 713 N N . TYR A 1 87 ? -1.076 0.304 1.011 1.00 96.88 87 TYR A N 1
ATOM 714 C CA . TYR A 1 87 ? -0.229 0.403 -0.176 1.00 96.88 87 TYR A CA 1
ATOM 715 C C . TYR A 1 87 ? 1.182 -0.178 0.048 1.00 96.88 87 TYR A C 1
ATOM 717 O O . TYR A 1 87 ? 1.705 -0.894 -0.809 1.00 96.88 87 TYR A O 1
ATOM 725 N N . ALA A 1 88 ? 1.777 0.042 1.225 1.00 96.44 88 ALA A N 1
ATOM 726 C CA . ALA A 1 88 ? 3.050 -0.568 1.605 1.00 96.44 88 ALA A CA 1
ATOM 727 C C . ALA A 1 88 ? 2.964 -2.099 1.745 1.00 96.44 88 ALA A C 1
ATOM 729 O O . ALA A 1 88 ? 3.855 -2.810 1.280 1.00 96.44 88 ALA A O 1
ATOM 730 N N . ARG A 1 89 ? 1.881 -2.633 2.328 1.00 96.25 89 ARG A N 1
ATOM 731 C CA . ARG A 1 89 ? 1.645 -4.086 2.437 1.00 96.25 89 ARG A CA 1
ATOM 732 C C . ARG A 1 89 ? 1.505 -4.723 1.058 1.00 96.25 89 ARG A C 1
ATOM 734 O O . ARG A 1 89 ? 2.055 -5.802 0.828 1.00 96.25 89 ARG A O 1
ATOM 741 N N . VAL A 1 90 ? 0.822 -4.049 0.131 1.00 97.69 90 VAL A N 1
ATOM 742 C CA . VAL A 1 90 ? 0.741 -4.479 -1.270 1.00 97.69 90 VAL A CA 1
ATOM 743 C C . VAL A 1 90 ? 2.129 -4.491 -1.899 1.00 97.69 90 VAL A C 1
ATOM 745 O O . VAL A 1 90 ? 2.488 -5.486 -2.517 1.00 97.69 90 VAL A O 1
ATOM 748 N N . ALA A 1 91 ? 2.946 -3.458 -1.691 1.00 97.00 91 ALA A N 1
ATOM 749 C CA . ALA A 1 91 ? 4.310 -3.425 -2.217 1.00 97.00 91 ALA A CA 1
ATOM 750 C C . ALA A 1 91 ? 5.226 -4.500 -1.616 1.00 97.00 91 ALA A C 1
ATOM 752 O O . ALA A 1 91 ? 6.056 -5.053 -2.330 1.00 97.00 91 ALA A O 1
ATOM 753 N N . LYS A 1 92 ? 5.056 -4.855 -0.336 1.00 95.62 92 LYS A N 1
ATOM 754 C CA . LYS A 1 92 ? 5.788 -5.969 0.295 1.00 95.62 92 LYS A CA 1
ATOM 755 C C . LYS A 1 92 ? 5.448 -7.313 -0.370 1.00 95.62 92 LYS A C 1
ATOM 757 O O . LYS A 1 92 ? 6.329 -8.154 -0.523 1.00 95.62 92 LYS A O 1
ATOM 762 N N . LYS A 1 93 ? 4.190 -7.516 -0.791 1.00 96.62 93 LYS A N 1
ATOM 763 C CA . LYS A 1 93 ? 3.716 -8.739 -1.479 1.00 96.62 93 LYS A CA 1
ATOM 764 C C . LYS A 1 93 ? 4.004 -8.742 -2.987 1.00 96.62 93 LYS A C 1
ATOM 766 O O . LYS A 1 93 ? 4.331 -9.782 -3.554 1.00 96.62 93 LYS A O 1
ATOM 771 N N . HIS A 1 94 ? 3.870 -7.587 -3.629 1.00 96.88 94 HIS A N 1
ATOM 772 C CA . HIS A 1 94 ? 4.005 -7.366 -5.066 1.00 96.88 94 HIS A CA 1
ATOM 773 C C . HIS A 1 94 ? 4.999 -6.223 -5.308 1.00 96.88 94 HIS A C 1
ATOM 775 O O . HIS A 1 94 ? 4.581 -5.106 -5.609 1.00 96.88 94 HIS A O 1
ATOM 781 N N . PRO A 1 95 ? 6.311 -6.465 -5.152 1.00 96.38 95 PRO A N 1
ATOM 782 C CA . PRO A 1 95 ? 7.305 -5.402 -5.222 1.00 96.38 95 PRO A CA 1
ATOM 783 C C . PRO A 1 95 ? 7.315 -4.743 -6.609 1.00 96.38 95 PRO A C 1
ATOM 785 O O . PRO A 1 95 ? 7.517 -5.436 -7.615 1.00 96.38 95 PRO A O 1
ATOM 788 N N . PRO A 1 96 ? 7.092 -3.417 -6.697 1.00 95.88 96 PRO A N 1
ATOM 789 C CA . PRO A 1 96 ? 7.252 -2.699 -7.949 1.00 95.88 96 PRO A CA 1
ATOM 790 C C . PRO A 1 96 ? 8.741 -2.539 -8.299 1.00 95.88 96 PRO A C 1
ATOM 792 O O . PRO A 1 96 ? 9.612 -2.752 -7.457 1.00 95.88 96 PRO A O 1
ATOM 795 N N . PRO A 1 97 ? 9.055 -2.125 -9.536 1.00 95.12 97 PRO A N 1
ATOM 796 C CA . PRO A 1 97 ? 10.420 -1.791 -9.931 1.00 95.12 97 PRO A CA 1
ATOM 797 C C . PRO A 1 97 ? 11.053 -0.688 -9.081 1.00 95.12 97 PRO A C 1
ATOM 799 O O . PRO A 1 97 ? 10.378 0.253 -8.654 1.00 95.12 97 PRO A O 1
ATOM 802 N N . ASP A 1 98 ? 12.380 -0.727 -8.961 1.00 91.06 98 ASP A N 1
ATOM 803 C CA . ASP A 1 98 ? 13.144 0.317 -8.279 1.00 91.06 98 ASP A CA 1
ATOM 804 C C . ASP A 1 98 ? 12.907 1.695 -8.908 1.00 91.06 98 ASP A C 1
ATOM 806 O O . ASP A 1 98 ? 13.072 1.903 -10.121 1.00 91.06 98 ASP A O 1
ATOM 810 N N . GLY A 1 99 ? 12.575 2.667 -8.057 1.00 88.06 99 GLY A N 1
ATOM 811 C CA . GLY A 1 99 ? 12.264 4.034 -8.469 1.00 88.06 99 GLY A CA 1
ATOM 812 C C . GLY A 1 99 ? 10.868 4.209 -9.074 1.00 88.06 99 GLY A C 1
ATOM 813 O O . GLY A 1 99 ? 10.615 5.249 -9.682 1.00 88.06 99 GLY A O 1
ATOM 814 N N . TYR A 1 100 ? 9.970 3.225 -8.925 1.00 91.50 100 TYR A N 1
ATOM 815 C CA . TYR A 1 100 ? 8.565 3.346 -9.329 1.00 91.50 100 TYR A CA 1
ATOM 816 C C . TYR A 1 100 ? 7.843 4.482 -8.598 1.00 91.50 100 TYR A C 1
ATOM 818 O O . TYR A 1 100 ? 7.263 5.359 -9.241 1.00 91.50 100 TYR A O 1
ATOM 826 N N . ASP A 1 101 ? 7.923 4.498 -7.268 1.00 91.19 101 ASP A N 1
ATOM 827 C CA . ASP A 1 101 ? 7.380 5.565 -6.434 1.00 91.19 101 ASP A CA 1
ATOM 828 C C . ASP A 1 101 ? 8.371 5.870 -5.302 1.00 91.19 101 ASP A C 1
ATOM 830 O O . ASP A 1 101 ? 8.593 5.013 -4.446 1.00 91.19 101 ASP A O 1
ATOM 834 N N . PRO A 1 102 ? 8.980 7.070 -5.265 1.00 90.00 102 PRO A N 1
ATOM 835 C CA . PRO A 1 102 ? 9.940 7.423 -4.221 1.00 90.00 102 PRO A CA 1
ATOM 836 C C . PRO A 1 102 ? 9.315 7.479 -2.821 1.00 90.00 102 PRO A C 1
ATOM 838 O O . PRO A 1 102 ? 10.040 7.424 -1.835 1.00 90.00 102 PRO A O 1
ATOM 841 N N . LYS A 1 103 ? 7.984 7.590 -2.706 1.00 91.88 103 LYS A N 1
ATOM 842 C CA . LYS A 1 103 ? 7.298 7.586 -1.406 1.00 91.88 103 LYS A CA 1
ATOM 843 C C . LYS A 1 103 ? 7.145 6.185 -0.825 1.00 91.88 103 LYS A C 1
ATOM 845 O O . LYS A 1 103 ? 6.862 6.045 0.359 1.00 91.88 103 LYS A O 1
ATOM 850 N N . LEU A 1 104 ? 7.338 5.145 -1.636 1.00 93.56 104 LEU A N 1
ATOM 851 C CA . LEU A 1 104 ? 7.158 3.768 -1.196 1.00 93.56 104 LEU A CA 1
ATOM 852 C C . LEU A 1 104 ? 8.135 3.394 -0.077 1.00 93.56 104 LEU A C 1
ATOM 854 O O . LEU A 1 104 ? 7.746 2.714 0.863 1.00 93.56 104 LEU A O 1
ATOM 858 N N . GLU A 1 105 ? 9.369 3.899 -0.132 1.00 91.75 105 GLU A N 1
ATOM 859 C CA . GLU A 1 105 ? 10.369 3.704 0.925 1.00 91.75 105 GLU A CA 1
ATOM 860 C C . GLU A 1 105 ? 9.937 4.319 2.263 1.00 91.75 105 GLU A C 1
ATOM 862 O O . GLU A 1 105 ? 10.224 3.771 3.322 1.00 91.75 105 GLU A O 1
ATOM 867 N N . GLU A 1 106 ? 9.236 5.456 2.232 1.00 93.56 106 GLU A N 1
ATOM 868 C CA . GLU A 1 106 ? 8.660 6.071 3.431 1.00 93.56 106 GLU A CA 1
ATOM 869 C C . GLU A 1 106 ? 7.506 5.222 3.972 1.00 93.56 106 GLU A C 1
ATOM 871 O O . GLU A 1 106 ? 7.407 5.005 5.175 1.00 93.56 106 GLU A O 1
ATOM 876 N N . TYR A 1 107 ? 6.652 4.705 3.089 1.00 94.38 107 TYR A N 1
ATOM 877 C CA . TYR A 1 107 ? 5.480 3.933 3.496 1.00 94.38 107 TYR A CA 1
ATOM 878 C C . TYR A 1 107 ? 5.830 2.537 4.004 1.00 94.38 107 TYR A C 1
ATOM 880 O O . TYR A 1 107 ? 5.183 2.056 4.929 1.00 94.38 107 TYR A O 1
ATOM 888 N N . LEU A 1 108 ? 6.872 1.904 3.461 1.00 94.00 108 LEU A N 1
ATOM 889 C CA . LEU A 1 108 ? 7.368 0.620 3.957 1.00 94.00 108 LEU A CA 1
ATOM 890 C C . LEU A 1 108 ? 7.811 0.712 5.424 1.00 94.00 108 LEU A C 1
ATOM 892 O O . LEU A 1 108 ? 7.512 -0.198 6.189 1.00 94.00 108 LEU A O 1
ATOM 896 N N . LYS A 1 109 ? 8.382 1.846 5.852 1.00 92.50 109 LYS A N 1
ATOM 897 C CA . LYS A 1 109 ? 8.738 2.087 7.263 1.00 92.50 109 LYS A CA 1
ATOM 898 C C . LYS A 1 109 ? 7.528 2.107 8.195 1.00 92.50 109 LYS A C 1
ATOM 900 O O . LYS A 1 109 ? 7.649 1.743 9.355 1.00 92.50 109 LYS A O 1
ATOM 905 N N . LEU A 1 110 ? 6.347 2.485 7.700 1.00 90.44 110 LEU A N 1
ATOM 906 C CA . LEU A 1 110 ? 5.115 2.503 8.503 1.00 90.44 110 LEU A CA 1
ATOM 907 C C . LEU A 1 110 ? 4.630 1.100 8.888 1.00 90.44 110 LEU A C 1
ATOM 909 O O . LEU A 1 110 ? 3.781 0.979 9.770 1.00 90.44 110 LEU A O 1
ATOM 913 N N . ILE A 1 111 ? 5.118 0.069 8.193 1.00 90.94 111 ILE A N 1
ATOM 914 C CA . ILE A 1 111 ? 4.729 -1.329 8.397 1.00 90.94 111 ILE A CA 1
ATOM 915 C C . ILE A 1 111 ? 5.899 -2.211 8.860 1.00 90.94 111 ILE A C 1
ATOM 917 O O . ILE A 1 111 ? 5.719 -3.420 8.990 1.00 90.94 111 ILE A O 1
ATOM 921 N N . GLU A 1 112 ? 7.086 -1.640 9.098 1.00 85.94 112 GLU A N 1
ATOM 922 C CA . GLU A 1 112 ? 8.256 -2.369 9.620 1.00 85.94 112 GLU A CA 1
ATOM 923 C C . GLU A 1 112 ? 7.995 -2.904 11.036 1.00 85.94 112 GLU A C 1
ATOM 925 O O . GLU A 1 112 ? 8.349 -4.040 11.335 1.00 85.94 112 GLU A O 1
ATOM 930 N N . ASP A 1 113 ? 7.287 -2.131 11.865 1.00 73.19 113 ASP A N 1
ATOM 931 C CA . ASP A 1 113 ? 6.934 -2.501 13.242 1.00 73.19 113 ASP A CA 1
ATOM 932 C C . ASP A 1 113 ? 5.650 -3.353 13.339 1.00 73.19 113 ASP A C 1
ATOM 934 O O . ASP A 1 113 ? 5.126 -3.580 14.433 1.00 73.19 113 ASP A O 1
ATOM 938 N N . GLU A 1 114 ? 5.056 -3.774 12.215 1.00 72.19 114 GLU A N 1
ATOM 939 C CA . GLU A 1 114 ? 3.833 -4.595 12.206 1.00 72.19 114 GLU A CA 1
ATOM 940 C C . GLU A 1 114 ? 4.090 -6.109 12.302 1.00 72.19 114 GLU A C 1
ATOM 942 O O . GLU A 1 114 ? 3.115 -6.842 12.535 1.00 72.19 114 GLU A O 1
ATOM 947 N N . ASP A 1 115 ? 5.350 -6.543 12.158 1.00 58.09 115 ASP A N 1
ATOM 948 C CA . ASP A 1 115 ? 5.842 -7.921 12.356 1.00 58.09 115 ASP A CA 1
ATOM 949 C C . ASP A 1 115 ? 6.013 -8.288 13.848 1.00 58.09 115 ASP A C 1
ATOM 951 O O . ASP A 1 115 ? 6.440 -7.429 14.655 1.00 58.09 115 ASP A O 1
#

Radius of gyration: 28.04 Å; Cα contacts (8 Å, |Δi|>4): 59; chains: 1; bounding box: 53×56×76 Å